Protein AF-A0A8S8Z692-F1 (afdb_monomer_lite)

Sequence (110 aa):
MDEQRRIRALMEKDPVRFFERENIGLWDDARRALWEFVNADVDGMVFVSNATQGINTVLRSLRLQPGDEIIVPDHSYQACWNAVDFVTEGRGEDGGGRGPLQGRGSAGGA

Foldseek 3Di:
DVVVVVLVVVCVVPVVCCVPPVVVVVVLVVLVVVCVVVVDDSVPDDDDPDPLRVLLVVLQVDDDDVPDDDDDDLPDDVSNVVSVCVSCVVVCPPDDDDDDPPRPPPPDDD

Radius of gyration: 20.39 Å; chains: 1; bounding box: 43×33×52 Å

Structure (mmCIF, N/CA/C/O backbone):
data_AF-A0A8S8Z692-F1
#
_entry.id   AF-A0A8S8Z692-F1
#
loop_
_atom_site.group_PDB
_atom_site.id
_atom_site.type_symbol
_atom_site.label_atom_id
_atom_site.label_alt_id
_atom_site.label_comp_id
_atom_site.label_asym_id
_atom_site.label_entity_id
_atom_site.label_seq_id
_atom_site.pdbx_PDB_ins_code
_atom_site.Cartn_x
_atom_site.Cartn_y
_atom_site.Cartn_z
_atom_site.occupancy
_atom_site.B_iso_or_equiv
_atom_site.auth_seq_id
_atom_site.auth_comp_id
_atom_site.auth_asym_id
_atom_site.auth_atom_id
_atom_site.pdbx_PDB_model_num
ATOM 1 N N . MET A 1 1 ? 17.960 -11.114 -3.790 1.00 75.31 1 MET A N 1
ATOM 2 C CA . MET A 1 1 ? 18.747 -9.857 -3.846 1.00 75.31 1 MET A CA 1
ATOM 3 C C . MET A 1 1 ? 19.169 -9.485 -5.264 1.00 75.31 1 MET A C 1
ATOM 5 O O . MET A 1 1 ? 19.213 -8.298 -5.563 1.00 75.31 1 MET A O 1
ATOM 9 N N . ASP A 1 2 ? 19.451 -10.447 -6.149 1.00 92.44 2 ASP A N 1
ATOM 10 C CA . ASP A 1 2 ? 19.874 -10.148 -7.530 1.00 92.44 2 ASP A CA 1
ATOM 11 C C . ASP A 1 2 ? 18.803 -9.437 -8.357 1.00 92.44 2 ASP A C 1
ATOM 13 O O . ASP A 1 2 ? 19.106 -8.450 -9.020 1.00 92.44 2 ASP A O 1
ATOM 17 N N . GLU A 1 3 ? 17.542 -9.847 -8.227 1.00 89.69 3 GLU A N 1
ATOM 18 C CA . GLU A 1 3 ? 16.443 -9.224 -8.970 1.00 89.69 3 GLU A CA 1
ATOM 19 C C . GLU A 1 3 ? 16.210 -7.758 -8.576 1.00 89.69 3 GLU A C 1
ATOM 21 O O . GLU A 1 3 ? 16.089 -6.882 -9.428 1.00 89.69 3 GLU A O 1
ATOM 26 N N . GLN A 1 4 ? 16.271 -7.450 -7.278 1.00 91.19 4 GLN A N 1
ATOM 27 C CA . GLN A 1 4 ? 16.194 -6.071 -6.791 1.00 91.19 4 GLN A CA 1
ATOM 28 C C . GLN A 1 4 ? 17.328 -5.203 -7.360 1.00 91.19 4 GLN A C 1
ATOM 30 O O . GLN A 1 4 ? 17.104 -4.049 -7.728 1.00 91.19 4 GLN A O 1
ATOM 35 N N . ARG A 1 5 ? 18.548 -5.754 -7.452 1.00 95.38 5 ARG A N 1
ATOM 36 C CA . ARG A 1 5 ? 19.695 -5.061 -8.058 1.00 95.38 5 ARG A CA 1
ATOM 37 C C . ARG A 1 5 ? 19.494 -4.840 -9.555 1.00 95.38 5 ARG A C 1
ATOM 39 O O . ARG A 1 5 ? 19.778 -3.747 -10.034 1.00 95.38 5 ARG A O 1
ATOM 46 N N . ARG A 1 6 ? 18.969 -5.836 -10.273 1.00 94.81 6 ARG A N 1
ATOM 47 C CA . ARG A 1 6 ? 18.652 -5.742 -11.704 1.00 94.81 6 ARG A CA 1
ATOM 48 C C . ARG A 1 6 ? 17.651 -4.621 -11.981 1.00 94.81 6 ARG A C 1
ATOM 50 O O . ARG A 1 6 ? 17.910 -3.778 -12.834 1.00 94.81 6 ARG A O 1
ATOM 57 N N . ILE A 1 7 ? 16.546 -4.583 -11.234 1.00 94.06 7 ILE A N 1
ATOM 58 C CA . ILE A 1 7 ? 15.508 -3.552 -11.376 1.00 94.06 7 ILE A CA 1
ATOM 59 C C . ILE A 1 7 ? 16.080 -2.166 -11.064 1.00 94.06 7 ILE A C 1
ATOM 61 O O . ILE A 1 7 ? 15.848 -1.222 -11.816 1.00 94.06 7 ILE A O 1
ATOM 65 N N . ARG A 1 8 ? 16.888 -2.043 -10.002 1.00 94.50 8 ARG A N 1
ATOM 66 C CA . ARG A 1 8 ? 17.549 -0.776 -9.670 1.00 94.50 8 ARG A CA 1
ATOM 67 C C . ARG A 1 8 ? 18.473 -0.300 -10.794 1.00 94.50 8 ARG A C 1
ATOM 69 O O . ARG A 1 8 ? 18.393 0.860 -11.171 1.00 94.50 8 ARG A O 1
ATOM 76 N N . ALA A 1 9 ? 19.283 -1.188 -11.366 1.00 95.62 9 ALA A N 1
ATOM 77 C CA . ALA A 1 9 ? 20.171 -0.842 -12.474 1.00 95.62 9 ALA A CA 1
ATOM 78 C C . ALA A 1 9 ? 19.402 -0.413 -13.739 1.00 95.62 9 ALA A C 1
ATOM 80 O O . ALA A 1 9 ? 19.853 0.480 -14.451 1.00 95.62 9 ALA A O 1
ATOM 81 N N . LEU A 1 10 ? 18.238 -1.015 -14.019 1.00 93.94 10 LEU A N 1
ATOM 82 C CA . LEU A 1 10 ? 17.361 -0.576 -15.114 1.00 93.94 10 LEU A CA 1
ATOM 83 C C . LEU A 1 10 ? 16.828 0.839 -14.878 1.00 93.94 10 LEU A C 1
ATOM 85 O O . LEU A 1 10 ? 16.923 1.681 -15.768 1.00 93.94 10 LEU A O 1
ATOM 89 N N . MET A 1 11 ? 16.334 1.106 -13.667 1.00 96.12 11 MET A N 1
ATOM 90 C CA . MET A 1 11 ? 15.852 2.429 -13.273 1.00 96.12 11 MET A CA 1
ATOM 91 C C . MET A 1 11 ? 16.962 3.485 -13.334 1.00 96.12 11 MET A C 1
ATOM 93 O O . MET A 1 11 ? 16.730 4.581 -13.827 1.00 96.12 11 MET A O 1
ATOM 97 N N . GLU A 1 12 ? 18.171 3.168 -12.866 1.00 96.56 12 GLU A N 1
ATOM 98 C CA . GLU A 1 12 ? 19.322 4.083 -12.895 1.00 96.56 12 GLU A CA 1
ATOM 99 C C . GLU A 1 12 ? 19.837 4.345 -14.319 1.00 96.56 12 GLU A C 1
ATOM 101 O O . GLU A 1 12 ? 20.362 5.423 -14.593 1.00 96.56 12 GLU A O 1
ATOM 106 N N . LYS A 1 13 ? 19.677 3.383 -15.238 1.00 97.00 13 LYS A N 1
ATOM 107 C CA . LYS A 1 13 ? 20.135 3.493 -16.629 1.00 97.00 13 LYS A CA 1
ATOM 108 C C . LYS A 1 13 ? 19.298 4.470 -17.457 1.00 97.00 13 LYS A C 1
ATOM 110 O O . LYS A 1 13 ? 19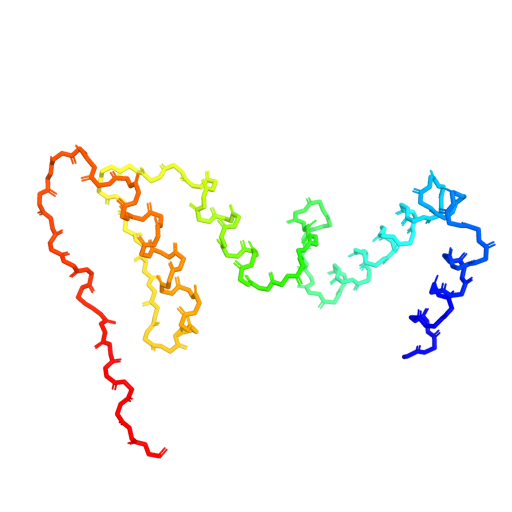.862 5.201 -18.266 1.00 97.00 13 LYS A O 1
ATOM 115 N N . ASP A 1 14 ? 17.976 4.439 -17.303 1.00 95.25 14 ASP A N 1
ATOM 116 C CA . ASP A 1 14 ? 17.047 5.335 -18.005 1.00 95.25 14 ASP A CA 1
ATOM 117 C C . ASP A 1 14 ? 15.760 5.520 -17.175 1.00 95.25 14 ASP A C 1
ATOM 119 O O . ASP A 1 14 ? 14.781 4.787 -17.364 1.00 95.25 14 ASP A O 1
ATOM 123 N N . PRO A 1 15 ? 15.747 6.482 -16.232 1.00 94.94 15 PRO A N 1
ATOM 124 C CA . PRO A 1 15 ? 14.627 6.669 -15.313 1.00 94.94 15 PRO A CA 1
ATOM 125 C C . PRO A 1 15 ? 13.310 6.996 -16.019 1.00 94.94 15 PRO A C 1
ATOM 127 O O . PRO A 1 15 ? 12.259 6.506 -15.610 1.00 94.94 15 PRO A O 1
ATOM 130 N N . VAL A 1 16 ? 13.352 7.809 -17.083 1.00 96.31 16 VAL A N 1
ATOM 131 C CA . VAL A 1 16 ? 12.144 8.242 -17.804 1.00 96.31 16 VAL A CA 1
ATOM 132 C C . VAL A 1 16 ? 11.482 7.035 -18.447 1.00 96.31 16 VAL A C 1
ATOM 134 O O . VAL A 1 16 ? 10.315 6.747 -18.184 1.00 96.31 16 VAL A O 1
ATOM 137 N N . ARG A 1 17 ? 12.249 6.260 -19.219 1.00 94.19 17 ARG A N 1
ATOM 138 C CA . ARG A 1 17 ? 11.738 5.039 -19.838 1.00 94.19 17 ARG A CA 1
ATOM 139 C C . ARG A 1 17 ? 11.266 4.026 -18.796 1.00 94.19 17 ARG A C 1
ATOM 141 O O . ARG A 1 17 ? 10.233 3.386 -19.005 1.00 94.19 17 ARG A O 1
ATOM 148 N N . PHE A 1 18 ? 11.997 3.881 -17.691 1.00 95.75 18 PHE A N 1
ATOM 149 C CA . PHE A 1 18 ? 11.628 2.962 -16.622 1.00 95.75 18 PHE A CA 1
ATOM 150 C C . PHE A 1 18 ? 10.247 3.298 -16.055 1.00 95.75 18 PHE A C 1
ATOM 152 O O . PHE A 1 18 ? 9.363 2.443 -16.075 1.00 95.75 18 PHE A O 1
ATOM 159 N N . PHE A 1 19 ? 10.028 4.538 -15.609 1.00 94.19 19 PHE A N 1
ATOM 160 C CA . PHE A 1 19 ? 8.758 4.932 -14.997 1.00 94.19 19 PHE A CA 1
ATOM 161 C C . PHE A 1 19 ? 7.598 5.005 -15.996 1.00 94.19 19 PHE A C 1
ATOM 163 O O . PHE A 1 19 ? 6.477 4.663 -15.622 1.00 94.19 19 PHE A O 1
ATOM 170 N N . GLU A 1 20 ? 7.845 5.391 -17.250 1.00 94.50 20 GLU A N 1
ATOM 171 C CA . GLU A 1 20 ? 6.783 5.519 -18.257 1.00 94.50 20 GLU A CA 1
ATOM 172 C C . GLU A 1 20 ? 6.376 4.195 -18.912 1.00 94.50 20 GLU A C 1
ATOM 174 O O . GLU A 1 20 ? 5.246 4.077 -19.384 1.00 94.50 20 GLU A O 1
ATOM 179 N N . ARG A 1 21 ? 7.281 3.209 -19.006 1.00 92.50 21 ARG A N 1
ATOM 180 C CA . ARG A 1 21 ? 7.053 2.018 -19.848 1.00 92.50 21 ARG A CA 1
ATOM 181 C C . ARG A 1 21 ? 7.306 0.687 -19.159 1.00 92.50 21 ARG A C 1
ATOM 183 O O . ARG A 1 21 ? 6.557 -0.255 -19.392 1.00 92.50 21 ARG A O 1
ATOM 190 N N . GLU A 1 22 ? 8.364 0.576 -18.361 1.00 92.69 22 GLU A N 1
ATOM 191 C CA . GLU A 1 22 ? 8.817 -0.727 -17.845 1.00 92.69 22 GLU A CA 1
ATOM 192 C C . GLU A 1 22 ? 8.224 -1.048 -16.473 1.00 92.69 22 GLU A C 1
ATOM 194 O O . GLU A 1 22 ? 7.869 -2.192 -16.192 1.00 92.69 22 GLU A O 1
ATOM 199 N N . ASN A 1 23 ? 8.067 -0.024 -15.637 1.00 92.25 23 ASN A N 1
ATOM 200 C CA . ASN A 1 23 ? 7.628 -0.140 -14.256 1.00 92.25 23 ASN A CA 1
ATOM 201 C C . ASN A 1 23 ? 6.269 -0.845 -14.133 1.00 92.25 23 ASN A C 1
ATOM 203 O O . ASN A 1 23 ? 6.132 -1.734 -13.303 1.00 92.25 23 ASN A O 1
ATOM 207 N N . ILE A 1 24 ? 5.286 -0.508 -14.976 1.00 92.06 24 ILE A N 1
ATOM 208 C CA . ILE A 1 24 ? 3.928 -1.083 -14.901 1.00 92.06 24 ILE A CA 1
ATOM 209 C C . ILE A 1 24 ? 3.956 -2.610 -15.070 1.00 92.06 24 ILE A C 1
ATOM 211 O O . ILE A 1 24 ? 3.369 -3.322 -14.261 1.00 92.06 24 ILE A O 1
ATOM 215 N N . GLY A 1 25 ? 4.691 -3.120 -16.064 1.00 93.31 25 GLY A N 1
ATOM 216 C CA . GLY A 1 25 ? 4.813 -4.565 -16.276 1.00 93.31 25 GLY A CA 1
ATOM 217 C C . GLY A 1 25 ? 5.496 -5.269 -15.101 1.00 93.31 25 GLY A C 1
ATOM 218 O O . GLY A 1 25 ? 5.001 -6.281 -14.614 1.00 93.31 25 GLY A O 1
ATOM 219 N N . LEU A 1 26 ? 6.583 -4.682 -14.585 1.00 92.75 26 LEU A N 1
ATOM 220 C CA . LEU A 1 26 ? 7.294 -5.210 -13.415 1.00 92.75 26 LEU A CA 1
ATOM 221 C C . LEU A 1 26 ? 6.417 -5.214 -12.152 1.00 92.75 26 LEU A C 1
ATOM 223 O O . LEU A 1 26 ? 6.496 -6.146 -11.351 1.00 92.75 26 LEU A O 1
ATOM 227 N N . TRP A 1 27 ? 5.572 -4.194 -11.975 1.00 91.19 27 TRP A N 1
ATOM 228 C CA . TRP A 1 27 ? 4.589 -4.143 -10.893 1.00 91.19 27 TRP A CA 1
ATOM 229 C C . TRP A 1 27 ? 3.571 -5.272 -11.002 1.00 91.19 27 TRP A C 1
ATOM 231 O O . TRP A 1 27 ? 3.319 -5.950 -10.007 1.00 91.19 27 TRP A O 1
ATOM 241 N N . ASP A 1 28 ? 2.998 -5.492 -12.182 1.00 90.19 28 ASP A N 1
ATOM 242 C CA . ASP A 1 28 ? 1.987 -6.532 -12.378 1.00 90.19 28 ASP A CA 1
ATOM 243 C C . ASP A 1 28 ? 2.559 -7.939 -12.180 1.00 90.19 28 ASP A C 1
ATOM 245 O O . ASP A 1 28 ? 1.906 -8.794 -11.580 1.00 90.19 28 ASP A O 1
ATOM 249 N N . ASP A 1 29 ? 3.796 -8.177 -12.615 1.00 91.31 29 ASP A N 1
ATOM 250 C CA . ASP A 1 29 ? 4.482 -9.450 -12.382 1.00 91.31 29 ASP A CA 1
ATOM 251 C C . ASP A 1 29 ? 4.721 -9.693 -10.886 1.00 91.31 29 ASP A C 1
ATOM 253 O O . ASP A 1 29 ? 4.479 -10.793 -10.383 1.00 91.31 29 ASP A O 1
ATOM 257 N N . ALA A 1 30 ? 5.100 -8.651 -10.139 1.00 90.81 30 ALA A N 1
ATOM 258 C CA . ALA A 1 30 ? 5.222 -8.733 -8.687 1.00 90.81 30 ALA A CA 1
ATOM 259 C C . ALA A 1 30 ? 3.866 -8.990 -7.998 1.00 90.81 30 ALA A C 1
ATOM 261 O O . ALA A 1 30 ? 3.802 -9.784 -7.057 1.00 90.81 30 ALA A O 1
ATOM 262 N N . ARG A 1 31 ? 2.774 -8.363 -8.470 1.00 89.69 31 ARG A N 1
ATOM 263 C CA . ARG A 1 31 ? 1.410 -8.619 -7.961 1.00 89.69 31 ARG A CA 1
ATOM 264 C C . ARG A 1 31 ? 1.001 -10.071 -8.175 1.00 89.69 31 ARG A C 1
ATOM 266 O O . ARG A 1 31 ? 0.495 -10.690 -7.242 1.00 89.69 31 ARG A O 1
ATOM 273 N N . ARG A 1 32 ? 1.237 -10.616 -9.373 1.00 88.88 32 ARG A N 1
ATOM 274 C CA . ARG A 1 32 ? 0.917 -12.012 -9.715 1.00 88.88 32 ARG A CA 1
ATOM 275 C C . ARG A 1 32 ? 1.678 -13.004 -8.841 1.00 88.88 32 ARG A C 1
ATOM 277 O O . ARG A 1 32 ? 1.060 -13.897 -8.273 1.00 88.88 32 ARG A O 1
ATOM 284 N N . ALA A 1 33 ? 2.982 -12.801 -8.657 1.00 90.25 33 ALA A N 1
ATOM 285 C CA . ALA A 1 33 ? 3.791 -13.673 -7.808 1.00 90.25 33 ALA A CA 1
ATOM 286 C C . ALA A 1 33 ? 3.306 -13.687 -6.346 1.00 90.25 33 ALA A C 1
ATOM 288 O O . ALA A 1 33 ? 3.264 -14.737 -5.708 1.00 90.25 33 ALA A O 1
ATOM 289 N N . LEU A 1 34 ? 2.910 -12.527 -5.807 1.00 89.12 34 LEU A N 1
ATOM 290 C CA . LEU A 1 34 ? 2.341 -12.460 -4.459 1.00 89.12 34 LEU A CA 1
ATOM 291 C C . LEU A 1 34 ? 0.963 -13.104 -4.381 1.00 89.12 34 LEU A C 1
ATOM 293 O O . LEU A 1 34 ? 0.691 -13.796 -3.408 1.00 89.12 34 LEU A O 1
ATOM 297 N N . TRP A 1 35 ? 0.117 -12.898 -5.389 1.00 87.81 35 TRP A N 1
ATOM 298 C CA . TRP A 1 35 ? -1.216 -13.492 -5.463 1.00 87.81 35 TRP A CA 1
ATOM 299 C C . TRP A 1 35 ? -1.163 -15.018 -5.380 1.00 87.81 35 TRP A C 1
ATOM 301 O O . TRP A 1 35 ? -1.865 -15.593 -4.550 1.00 87.81 35 TRP A O 1
ATOM 311 N N . GLU A 1 36 ? -0.285 -15.654 -6.162 1.00 87.50 36 GLU A N 1
ATOM 312 C CA . GLU A 1 36 ? -0.069 -17.107 -6.107 1.00 87.50 36 GLU A CA 1
ATOM 313 C C . GLU A 1 36 ? 0.393 -17.554 -4.717 1.00 87.50 36 GLU A C 1
ATOM 315 O O . GLU A 1 36 ? -0.036 -18.590 -4.215 1.00 87.50 36 GLU A O 1
ATOM 320 N N . PHE A 1 37 ? 1.247 -16.755 -4.073 1.00 90.56 37 PHE A N 1
ATOM 321 C CA . PHE A 1 37 ? 1.789 -17.075 -2.758 1.00 90.56 37 PHE A CA 1
ATOM 322 C C . PHE A 1 37 ? 0.747 -16.979 -1.633 1.00 90.56 37 PHE A C 1
ATOM 324 O O . PHE A 1 37 ? 0.707 -17.851 -0.766 1.00 90.56 37 PHE A O 1
ATOM 331 N N . VAL A 1 38 ? -0.085 -15.932 -1.621 1.00 89.06 38 VAL A N 1
ATOM 332 C CA . VAL A 1 38 ? -1.080 -15.704 -0.554 1.00 89.06 38 VAL A CA 1
ATOM 333 C C . VAL A 1 38 ? -2.467 -16.269 -0.872 1.00 89.06 38 VAL A C 1
ATOM 335 O O . VAL A 1 38 ? -3.339 -16.233 -0.007 1.00 89.06 38 VAL A O 1
ATOM 338 N N . ASN A 1 39 ? -2.676 -16.779 -2.091 1.00 88.25 39 ASN A N 1
ATOM 339 C CA . ASN A 1 39 ? -3.958 -17.280 -2.595 1.00 88.25 39 ASN A CA 1
ATOM 340 C C . ASN A 1 39 ? -5.109 -16.261 -2.422 1.00 88.25 39 ASN A C 1
ATOM 342 O O . ASN A 1 39 ? -6.164 -16.578 -1.872 1.00 88.25 39 ASN A O 1
ATOM 346 N N . ALA A 1 40 ? -4.873 -15.013 -2.840 1.00 84.06 40 ALA A N 1
ATOM 347 C CA . ALA A 1 40 ? -5.845 -13.913 -2.746 1.00 84.06 40 ALA A CA 1
ATOM 348 C C . ALA A 1 40 ? -6.620 -13.718 -4.063 1.00 84.06 40 ALA A C 1
ATOM 350 O O . ALA A 1 40 ? -6.681 -14.621 -4.882 1.00 84.06 40 ALA A O 1
ATOM 351 N N . ASP A 1 41 ? -7.227 -12.553 -4.282 1.00 83.56 41 ASP A N 1
ATOM 352 C CA . ASP A 1 41 ? -7.708 -12.099 -5.593 1.00 83.56 41 ASP A CA 1
ATOM 353 C C . ASP A 1 41 ? -6.693 -11.095 -6.163 1.00 83.56 41 ASP A C 1
ATOM 355 O O . ASP A 1 41 ? -6.215 -10.217 -5.439 1.00 83.56 41 ASP A O 1
ATOM 359 N N . VAL A 1 42 ? -6.333 -11.227 -7.441 1.00 76.81 42 VAL A N 1
ATOM 360 C CA . VAL A 1 42 ? -5.331 -10.368 -8.089 1.00 76.81 42 VAL A CA 1
ATOM 361 C C . VAL A 1 42 ? -5.808 -8.915 -8.178 1.00 76.81 42 VAL A C 1
ATOM 363 O O . VAL A 1 42 ? -4.997 -7.993 -8.030 1.00 76.81 42 VAL A O 1
ATOM 366 N N . ASP A 1 43 ? -7.118 -8.707 -8.329 1.00 83.00 43 ASP A N 1
ATOM 367 C CA . ASP A 1 43 ? -7.736 -7.382 -8.419 1.00 83.00 43 ASP A CA 1
ATOM 368 C C . ASP A 1 43 ? -8.002 -6.763 -7.036 1.00 83.00 43 ASP A C 1
ATOM 370 O O . ASP A 1 43 ? -8.108 -5.543 -6.907 1.00 83.00 43 ASP A O 1
ATOM 374 N N . GLY A 1 44 ? -8.028 -7.585 -5.983 1.00 82.62 44 GLY A N 1
ATOM 375 C CA . GLY A 1 44 ? -8.278 -7.168 -4.600 1.00 82.62 44 GLY A CA 1
ATOM 376 C C . GLY A 1 44 ? -7.041 -6.710 -3.818 1.00 82.62 44 GLY A C 1
ATOM 377 O O . GLY A 1 44 ? -7.161 -6.360 -2.643 1.00 82.62 44 GLY A O 1
ATOM 378 N N . MET A 1 45 ? -5.851 -6.720 -4.425 1.00 81.88 45 MET A N 1
ATOM 379 C CA . MET A 1 45 ? -4.595 -6.391 -3.746 1.00 81.88 45 MET A CA 1
ATOM 380 C C . MET A 1 45 ? -3.958 -5.102 -4.250 1.00 81.88 45 MET A C 1
ATOM 382 O O . MET A 1 45 ? -3.883 -4.831 -5.448 1.00 81.88 45 MET A O 1
ATOM 386 N N . VAL A 1 46 ? -3.403 -4.347 -3.305 1.00 87.12 46 VAL A N 1
ATOM 387 C CA . VAL A 1 46 ? -2.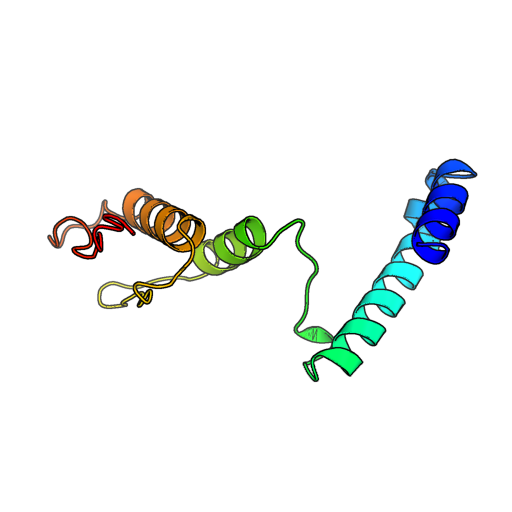650 -3.123 -3.569 1.00 87.12 46 VAL A CA 1
ATOM 388 C C . VAL A 1 46 ? -1.358 -3.120 -2.769 1.00 87.12 46 VAL A C 1
ATOM 390 O O . VAL A 1 46 ? -1.294 -3.631 -1.650 1.00 87.12 46 VAL A O 1
ATOM 393 N N . PHE A 1 47 ? -0.325 -2.510 -3.334 1.00 89.00 47 PHE A N 1
ATOM 394 C CA . PHE A 1 47 ? 0.919 -2.293 -2.618 1.00 89.00 47 PHE A CA 1
ATOM 395 C C . PHE A 1 47 ? 0.862 -1.011 -1.799 1.00 89.00 47 PHE A C 1
ATOM 397 O O . PHE A 1 47 ? 0.437 0.040 -2.274 1.00 89.00 47 PHE A O 1
ATOM 404 N N . VAL A 1 48 ? 1.342 -1.108 -0.564 1.00 90.12 48 VAL A N 1
ATOM 405 C CA . VAL A 1 48 ? 1.515 0.017 0.355 1.00 90.12 48 VAL A CA 1
ATOM 406 C C . VAL A 1 48 ? 2.957 0.055 0.833 1.00 90.12 48 VAL A C 1
ATOM 408 O O . VAL A 1 48 ? 3.649 -0.962 0.868 1.00 90.12 48 VAL A O 1
ATOM 411 N N . SER A 1 49 ? 3.425 1.236 1.214 1.00 88.50 49 SER A N 1
ATOM 412 C CA . SER A 1 49 ? 4.808 1.459 1.629 1.00 88.50 49 SER A CA 1
ATOM 413 C C . SER A 1 49 ? 5.163 0.765 2.947 1.00 88.50 49 SER A C 1
ATOM 415 O O . SER A 1 49 ? 6.340 0.535 3.208 1.00 88.50 49 SER A O 1
ATOM 417 N N . ASN A 1 50 ? 4.175 0.464 3.797 1.00 87.12 50 ASN A N 1
ATOM 418 C CA . ASN A 1 50 ? 4.326 -0.320 5.025 1.00 87.12 50 ASN A CA 1
ATOM 419 C C . ASN A 1 50 ? 2.955 -0.706 5.618 1.00 87.12 50 ASN A C 1
ATOM 421 O O . ASN A 1 50 ? 1.916 -0.175 5.220 1.00 87.12 50 ASN A O 1
ATOM 425 N N . ALA A 1 51 ? 2.968 -1.601 6.613 1.00 83.94 51 ALA A N 1
ATOM 426 C CA . ALA A 1 51 ? 1.766 -2.063 7.311 1.00 83.94 51 ALA A CA 1
ATOM 427 C C . ALA A 1 51 ? 0.971 -0.917 7.966 1.00 83.94 51 ALA A C 1
ATOM 429 O O . ALA A 1 51 ? -0.253 -0.878 7.860 1.00 83.94 51 ALA A O 1
ATOM 430 N N . THR A 1 52 ? 1.653 0.057 8.578 1.00 85.69 52 THR A N 1
ATOM 431 C CA . THR A 1 52 ? 1.012 1.219 9.215 1.00 85.69 52 THR A CA 1
ATOM 432 C C . THR A 1 52 ? 0.227 2.061 8.211 1.00 85.69 52 THR A C 1
ATOM 434 O O . THR A 1 52 ? -0.885 2.496 8.515 1.00 85.69 52 THR A O 1
ATOM 437 N N . GLN A 1 53 ? 0.773 2.273 7.009 1.00 87.19 53 GLN A N 1
ATOM 438 C CA . GLN A 1 53 ? 0.073 2.956 5.925 1.00 87.19 53 GLN A CA 1
ATOM 439 C C . GLN A 1 53 ? -1.141 2.146 5.469 1.00 87.19 53 GLN A C 1
ATOM 441 O O . GLN A 1 53 ? -2.211 2.723 5.318 1.00 87.19 53 GLN A O 1
ATOM 446 N N . GLY A 1 54 ? -1.008 0.824 5.317 1.00 87.31 54 GLY A N 1
ATOM 447 C CA . GLY A 1 54 ? -2.130 -0.050 4.961 1.00 87.31 54 GLY A CA 1
ATOM 448 C C . GLY A 1 54 ? -3.302 0.065 5.939 1.00 87.31 54 GLY A C 1
ATOM 449 O O . GLY A 1 54 ? -4.425 0.341 5.521 1.00 87.31 54 GLY A O 1
ATOM 450 N N . ILE A 1 55 ? -3.030 -0.050 7.243 1.00 87.50 55 ILE A N 1
ATOM 451 C CA . ILE A 1 55 ? -4.050 0.074 8.297 1.00 87.50 55 ILE A CA 1
ATOM 452 C C . ILE A 1 55 ? -4.712 1.456 8.258 1.00 87.50 55 ILE A C 1
ATOM 454 O O . ILE A 1 55 ? -5.938 1.556 8.271 1.00 87.50 55 ILE A O 1
ATOM 458 N N . ASN A 1 56 ? -3.919 2.528 8.161 1.00 86.69 56 ASN A N 1
ATOM 459 C CA . ASN A 1 56 ? -4.451 3.890 8.090 1.00 86.69 56 ASN A CA 1
ATOM 460 C C . ASN A 1 56 ? -5.343 4.105 6.863 1.00 86.69 56 ASN A C 1
ATOM 462 O O . ASN A 1 56 ? -6.386 4.745 6.981 1.00 86.69 56 ASN A O 1
ATOM 466 N N . THR A 1 57 ? -4.951 3.583 5.700 1.00 89.12 57 THR A N 1
ATOM 467 C CA . THR A 1 57 ? -5.741 3.693 4.468 1.00 89.12 57 THR A CA 1
ATOM 468 C C . THR A 1 57 ? -7.106 3.030 4.627 1.00 89.12 57 THR A C 1
ATOM 470 O O . THR A 1 57 ? -8.116 3.640 4.278 1.00 89.12 57 THR A O 1
ATOM 473 N N . VAL A 1 58 ? -7.154 1.821 5.197 1.00 88.19 58 VAL A N 1
ATOM 474 C CA . VAL A 1 58 ? -8.415 1.102 5.433 1.00 88.19 58 VAL A CA 1
ATOM 475 C C . VAL A 1 58 ? -9.276 1.830 6.463 1.00 88.19 58 VAL A C 1
ATOM 477 O O . VAL A 1 58 ? -10.425 2.150 6.184 1.00 88.19 58 VAL A O 1
ATOM 480 N N . LEU A 1 59 ? -8.737 2.172 7.636 1.00 86.69 59 LEU A N 1
ATOM 481 C CA . LEU A 1 59 ? -9.537 2.811 8.688 1.00 86.69 59 LEU A CA 1
ATOM 482 C C . LEU A 1 59 ? -10.097 4.175 8.260 1.00 86.69 59 LEU A C 1
ATOM 484 O O . LEU A 1 59 ? -11.215 4.530 8.627 1.00 86.69 59 LEU A O 1
ATOM 488 N N . ARG A 1 60 ? -9.355 4.935 7.445 1.00 85.12 60 ARG A N 1
ATOM 489 C CA . ARG A 1 60 ? -9.823 6.226 6.919 1.00 85.12 60 ARG A CA 1
ATOM 490 C C . ARG A 1 60 ? -10.875 6.086 5.823 1.00 85.12 60 ARG A C 1
ATOM 492 O O . ARG A 1 60 ? -11.674 7.008 5.668 1.00 85.12 60 ARG A O 1
ATOM 499 N N . SER A 1 61 ? -10.889 4.982 5.073 1.00 87.56 61 SER A N 1
ATOM 500 C CA . SER A 1 61 ? -11.889 4.751 4.023 1.00 87.56 61 SER A CA 1
ATOM 501 C C . SER A 1 61 ? -13.232 4.264 4.578 1.00 87.56 61 SER A C 1
ATOM 503 O O . SER A 1 61 ? -14.268 4.469 3.942 1.00 87.56 61 SER A O 1
ATOM 505 N N . LEU A 1 62 ? -13.241 3.684 5.783 1.00 87.06 62 LEU A N 1
ATOM 506 C CA . LEU A 1 62 ? -14.458 3.226 6.448 1.00 87.06 62 LEU A CA 1
ATOM 507 C C . LEU A 1 62 ? -15.347 4.396 6.908 1.00 87.06 62 LEU A C 1
ATOM 509 O O . LEU A 1 62 ? -14.915 5.367 7.543 1.00 87.06 62 LEU A O 1
ATOM 513 N N . ARG A 1 63 ? -16.647 4.280 6.623 1.00 83.25 63 ARG A N 1
ATOM 514 C CA . ARG A 1 63 ? -17.694 5.212 7.069 1.00 83.25 63 ARG A CA 1
ATOM 515 C C . ARG A 1 63 ? -18.416 4.669 8.300 1.00 83.25 63 ARG A C 1
ATOM 517 O O . ARG A 1 63 ? -19.583 4.308 8.211 1.00 83.25 63 ARG A O 1
ATOM 524 N N . LEU A 1 64 ? -17.709 4.633 9.426 1.00 81.06 64 LEU A N 1
ATOM 525 C CA . LEU A 1 64 ? -18.271 4.245 10.723 1.00 81.06 64 LEU A CA 1
ATOM 526 C C . LEU A 1 64 ? -19.481 5.120 11.068 1.00 81.06 64 LEU A C 1
ATOM 528 O O . LEU A 1 64 ? -19.394 6.348 10.974 1.00 81.06 64 LEU A O 1
ATOM 532 N N . GLN A 1 65 ? -20.588 4.482 11.423 1.00 83.69 65 GLN A N 1
ATOM 533 C CA . GLN A 1 65 ? -21.821 5.106 11.884 1.00 83.69 65 GLN A CA 1
ATOM 534 C C . GLN A 1 65 ? -21.929 5.027 13.412 1.00 83.69 65 GLN A C 1
ATOM 536 O O . GLN A 1 65 ? -21.255 4.209 14.045 1.00 83.69 65 GLN A O 1
ATOM 541 N N . PRO A 1 66 ? -22.789 5.851 14.037 1.00 80.25 66 PRO A N 1
ATOM 542 C CA . PRO A 1 66 ? -23.100 5.698 15.451 1.00 80.25 66 PRO A CA 1
ATOM 543 C C . PRO A 1 66 ? -23.579 4.272 15.756 1.00 80.25 66 PRO A C 1
ATOM 545 O O . PRO A 1 66 ? -24.553 3.801 15.171 1.00 80.25 66 PRO A O 1
ATOM 548 N N . GLY A 1 67 ? -22.895 3.600 16.683 1.00 81.31 67 GLY A N 1
ATOM 549 C CA . GLY A 1 67 ? -23.166 2.207 17.051 1.00 81.31 67 GLY A CA 1
ATOM 550 C C . GLY A 1 67 ? -22.213 1.178 16.434 1.00 81.31 67 GLY A C 1
ATOM 551 O O . GLY A 1 67 ? -22.227 0.036 16.886 1.00 81.31 67 GLY A O 1
ATOM 552 N N . ASP A 1 68 ? -21.364 1.566 15.479 1.00 83.00 68 ASP A N 1
ATOM 553 C CA . ASP A 1 68 ? -20.304 0.694 14.967 1.00 83.00 68 ASP A CA 1
ATOM 554 C C . ASP A 1 68 ? -19.144 0.592 15.969 1.00 83.00 68 ASP A C 1
ATOM 556 O O . ASP A 1 68 ? -18.745 1.578 16.594 1.00 83.00 68 ASP A O 1
ATOM 560 N N . GLU A 1 69 ? -18.565 -0.603 16.091 1.00 84.81 69 GLU A N 1
ATOM 561 C CA . GLU A 1 69 ? -17.471 -0.889 17.021 1.00 84.81 69 GLU A CA 1
ATOM 562 C C . GLU A 1 69 ? -16.242 -1.424 16.275 1.00 84.81 69 GLU A C 1
ATOM 564 O O . GLU A 1 69 ? -16.345 -2.270 15.384 1.00 84.81 69 GLU A O 1
ATOM 569 N N . ILE A 1 70 ? -15.056 -0.939 16.656 1.00 84.69 70 ILE A N 1
ATOM 570 C CA . ILE A 1 70 ? -13.772 -1.474 16.191 1.00 84.69 70 ILE A CA 1
ATOM 571 C C . ILE A 1 70 ? -13.202 -2.350 17.302 1.00 84.69 70 ILE A C 1
ATOM 573 O O . ILE A 1 70 ? -12.942 -1.871 18.403 1.00 84.69 70 ILE A O 1
ATOM 577 N N . ILE A 1 71 ? -12.965 -3.625 16.997 1.00 86.25 71 ILE A N 1
ATOM 578 C CA . ILE A 1 71 ? -12.402 -4.589 17.944 1.00 86.25 71 ILE A CA 1
ATOM 579 C C . ILE A 1 71 ? -10.920 -4.786 17.622 1.00 86.25 71 ILE A C 1
ATOM 581 O O . ILE A 1 71 ? -10.571 -5.239 16.532 1.00 86.25 71 ILE A O 1
ATOM 585 N N . VAL A 1 72 ? -10.050 -4.466 18.580 1.00 83.38 72 VAL A N 1
ATOM 586 C CA . VAL A 1 72 ? -8.597 -4.650 18.473 1.00 83.38 72 VAL A CA 1
ATOM 587 C C . VAL A 1 72 ? -8.133 -5.589 19.593 1.00 83.38 72 VAL A C 1
ATOM 589 O O . VAL A 1 72 ? -8.310 -5.254 20.761 1.00 83.38 72 VAL A O 1
ATOM 592 N N . PRO A 1 73 ? -7.552 -6.762 19.278 1.00 83.00 73 PRO A N 1
ATOM 593 C CA . PRO A 1 73 ? -7.026 -7.6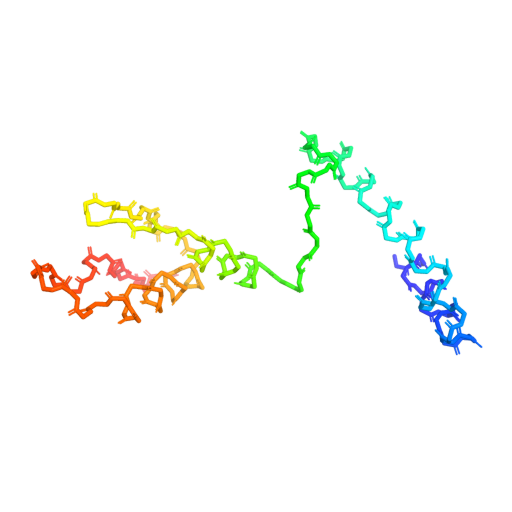74 20.295 1.00 83.00 73 PRO A CA 1
ATOM 594 C C . PRO A 1 73 ? -5.841 -7.095 21.083 1.00 83.00 73 PRO A C 1
ATOM 596 O O . PRO A 1 73 ? -5.025 -6.365 20.519 1.00 83.00 73 PRO A O 1
ATOM 599 N N . ASP A 1 74 ? -5.657 -7.525 22.335 1.00 79.81 74 ASP A N 1
ATOM 600 C CA . ASP A 1 74 ? -4.593 -7.031 23.236 1.00 79.81 74 ASP A CA 1
ATOM 601 C C . ASP A 1 74 ? -3.157 -7.341 22.775 1.00 79.81 74 ASP A C 1
ATOM 603 O O . ASP A 1 74 ? -2.206 -6.692 23.199 1.00 79.81 74 ASP A O 1
ATOM 607 N N . HIS A 1 75 ? -2.979 -8.319 21.886 1.00 82.75 75 HIS A N 1
ATOM 608 C CA . HIS A 1 75 ? -1.683 -8.665 21.288 1.00 82.75 75 HIS A CA 1
ATOM 609 C C . HIS A 1 75 ? -1.417 -7.921 19.968 1.00 82.75 75 HIS A C 1
ATOM 611 O O . HIS A 1 75 ? -0.469 -8.240 19.247 1.00 82.75 75 HIS A O 1
ATOM 617 N N . SER A 1 76 ? -2.265 -6.950 19.621 1.00 80.75 76 SER A N 1
ATOM 618 C CA . SER A 1 76 ? -2.094 -6.140 18.418 1.00 80.75 76 SER A CA 1
ATOM 619 C C . SER A 1 76 ? -0.919 -5.184 18.560 1.00 80.75 76 SER A C 1
ATOM 621 O O . SER A 1 76 ? -0.628 -4.654 19.630 1.00 80.75 76 SER A O 1
ATOM 623 N N . TYR A 1 77 ? -0.262 -4.914 17.437 1.00 80.06 77 TYR A N 1
ATOM 624 C CA . TYR A 1 77 ? 0.834 -3.959 17.398 1.00 80.06 77 TYR A CA 1
ATOM 625 C C . TYR A 1 77 ? 0.348 -2.544 17.751 1.00 80.06 77 TYR A C 1
ATOM 627 O O . TYR A 1 77 ? -0.731 -2.132 17.326 1.00 80.06 77 TYR A O 1
ATOM 635 N N . GLN A 1 78 ? 1.171 -1.760 18.456 1.00 78.19 78 GLN A N 1
ATOM 636 C CA . GLN A 1 78 ? 0.803 -0.410 18.919 1.00 78.19 78 GLN A CA 1
ATOM 637 C C . GLN A 1 78 ? 0.349 0.524 17.782 1.00 78.19 78 GLN A C 1
ATOM 639 O O . GLN A 1 78 ? -0.489 1.400 17.984 1.00 78.19 78 GLN A O 1
ATOM 644 N N . ALA A 1 79 ? 0.864 0.328 16.564 1.00 75.19 79 ALA A N 1
ATOM 645 C CA . ALA A 1 79 ? 0.445 1.103 15.396 1.00 75.19 79 ALA A CA 1
ATOM 646 C C . ALA A 1 79 ? -1.050 0.938 15.063 1.00 75.19 79 ALA A C 1
ATOM 648 O O . ALA A 1 79 ? -1.647 1.873 14.533 1.00 75.19 79 ALA A O 1
ATOM 649 N N . CYS A 1 80 ? -1.656 -0.211 15.385 1.00 76.31 80 CYS A N 1
ATOM 650 C CA . CYS A 1 80 ? -3.089 -0.441 15.210 1.00 76.31 80 CYS A CA 1
ATOM 651 C C . CYS A 1 80 ? -3.901 0.462 16.144 1.00 76.31 80 CYS A C 1
ATOM 653 O O . CYS A 1 80 ? -4.802 1.154 15.680 1.00 76.31 80 CYS A O 1
ATOM 655 N N . TRP A 1 81 ? -3.530 0.515 17.428 1.00 81.88 81 TRP A N 1
ATOM 656 C CA . TRP A 1 81 ? -4.171 1.382 18.422 1.00 81.88 81 TRP A CA 1
ATOM 657 C C . TRP A 1 81 ? -4.072 2.854 18.038 1.00 81.88 81 TRP A C 1
ATOM 659 O O . TRP A 1 81 ? -5.089 3.528 17.941 1.00 81.88 81 TRP A O 1
ATOM 669 N N . ASN A 1 82 ? -2.872 3.325 17.688 1.00 81.06 82 ASN A N 1
ATOM 670 C CA . ASN A 1 82 ? -2.673 4.720 17.290 1.00 81.06 82 ASN A CA 1
ATOM 671 C C . ASN A 1 82 ? -3.518 5.108 16.061 1.00 81.06 82 ASN A C 1
ATOM 673 O O . ASN A 1 82 ? -3.976 6.243 15.952 1.00 81.06 82 ASN A O 1
ATOM 677 N N . ALA A 1 83 ? -3.701 4.184 15.111 1.00 81.44 83 ALA A N 1
ATOM 678 C CA . ALA A 1 83 ? -4.516 4.434 13.926 1.00 81.44 83 ALA A CA 1
ATOM 679 C C . ALA A 1 83 ? -6.017 4.496 14.258 1.00 81.44 83 ALA A C 1
ATOM 681 O O . ALA A 1 83 ? -6.726 5.324 13.687 1.00 81.44 83 ALA A O 1
ATOM 682 N N . VAL A 1 84 ? -6.492 3.655 15.183 1.00 82.56 84 VAL A N 1
ATOM 683 C CA . VAL A 1 84 ? -7.879 3.677 15.673 1.00 82.56 84 VAL A CA 1
ATOM 684 C C . VAL A 1 84 ? -8.153 4.951 16.466 1.00 82.56 84 VAL A C 1
ATOM 686 O O . VAL A 1 84 ? -9.096 5.669 16.129 1.00 82.56 84 VAL A O 1
ATOM 689 N N . ASP A 1 85 ? -7.297 5.276 17.437 1.00 81.94 85 ASP A N 1
ATOM 690 C CA . ASP A 1 85 ? -7.408 6.491 18.249 1.00 81.94 85 ASP A CA 1
ATOM 691 C C . ASP A 1 85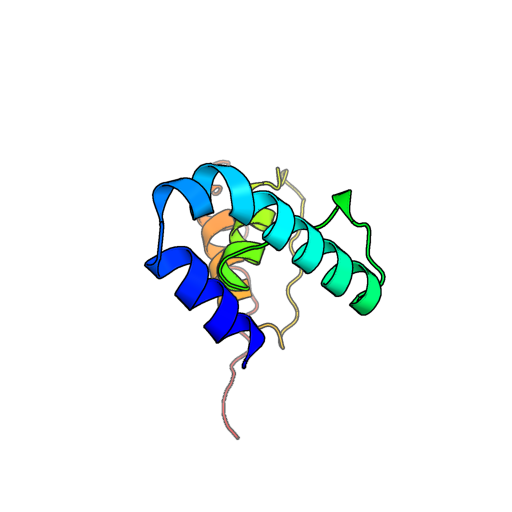 ? -7.519 7.718 17.336 1.00 81.94 85 ASP A C 1
ATOM 693 O O . ASP A 1 85 ? -8.515 8.433 17.386 1.00 81.94 85 ASP A O 1
ATOM 697 N N . PHE A 1 86 ? -6.603 7.871 16.373 1.00 79.75 86 PHE A N 1
ATOM 698 C CA . PHE A 1 86 ? -6.629 8.987 15.425 1.00 79.75 86 PHE A CA 1
ATOM 699 C C . PHE A 1 86 ? -7.956 9.103 14.647 1.00 79.75 86 PHE A C 1
ATOM 701 O O . PHE A 1 86 ? -8.471 10.203 14.435 1.00 79.75 86 PHE A O 1
ATOM 708 N N . VAL A 1 87 ? -8.506 7.983 14.161 1.00 76.56 87 VAL A N 1
ATOM 709 C CA . VAL A 1 87 ? -9.732 7.992 13.340 1.00 76.56 87 VAL A CA 1
ATOM 710 C C . VAL A 1 87 ? -10.981 8.253 14.185 1.00 76.56 87 VAL A C 1
ATOM 712 O O . VAL A 1 87 ? -11.946 8.819 13.670 1.00 76.56 87 VAL A O 1
ATOM 715 N N . THR A 1 88 ? -10.961 7.883 15.465 1.00 73.25 88 THR A N 1
ATOM 716 C CA . THR A 1 88 ? -12.068 8.133 16.401 1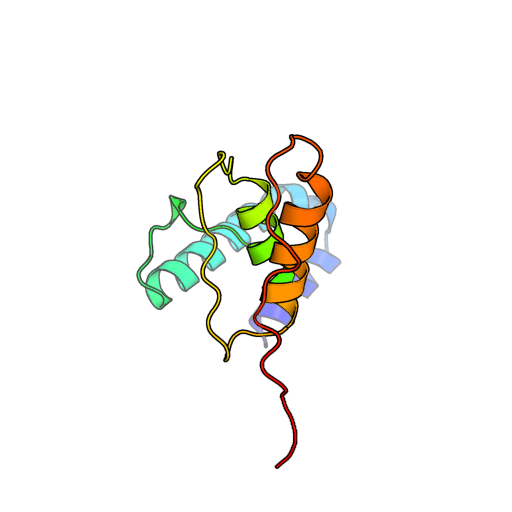.00 73.25 88 THR A CA 1
ATOM 717 C C . THR A 1 88 ? -12.017 9.536 17.014 1.00 73.25 88 THR A C 1
ATOM 719 O O . THR A 1 88 ? -13.050 10.198 17.080 1.00 73.25 88 THR A O 1
ATOM 722 N N . GLU A 1 89 ? -10.830 10.048 17.357 1.00 66.38 89 GLU A N 1
ATOM 723 C CA . GLU A 1 89 ? -10.624 11.402 17.895 1.00 66.38 89 GLU A CA 1
ATOM 724 C C . GLU A 1 89 ? -11.029 12.484 16.885 1.00 66.38 89 GLU A C 1
ATOM 726 O O . GLU A 1 89 ? -11.698 13.450 17.242 1.00 66.38 89 GLU A O 1
ATOM 731 N N . GLY A 1 90 ? -10.707 12.299 15.599 1.00 55.41 90 GLY A N 1
ATOM 732 C CA . GLY A 1 90 ? -11.094 13.232 14.534 1.00 55.41 90 GLY A CA 1
ATOM 733 C C . GLY A 1 90 ? -12.578 13.198 14.137 1.00 55.41 90 GLY A C 1
ATOM 734 O O . GLY A 1 90 ? -12.985 13.986 13.287 1.00 55.41 90 GLY A O 1
ATOM 735 N N . ARG A 1 91 ? -13.382 12.280 14.697 1.00 53.22 91 ARG A N 1
ATOM 736 C CA . ARG A 1 91 ? -14.822 12.116 14.402 1.00 53.22 91 ARG A CA 1
ATOM 737 C C . ARG A 1 91 ? -15.729 12.376 15.614 1.00 53.22 91 ARG A C 1
ATOM 739 O O . ARG A 1 91 ? -16.943 12.254 15.494 1.00 53.22 91 ARG A O 1
ATOM 746 N N . GLY A 1 92 ? -15.159 12.738 16.763 1.00 43.72 92 GLY A N 1
ATOM 747 C CA . GLY A 1 92 ? -15.852 12.829 18.052 1.00 43.72 92 GLY A CA 1
ATOM 748 C C . GLY A 1 92 ? -16.704 14.080 18.311 1.00 43.72 92 GLY A C 1
ATOM 749 O O . GLY A 1 92 ? -16.988 14.347 19.476 1.00 43.72 92 GLY A O 1
ATOM 750 N N . GLU A 1 93 ? -17.110 14.853 17.296 1.00 38.78 93 GLU A N 1
ATOM 751 C CA . GLU A 1 93 ? -17.918 16.073 17.514 1.00 38.78 93 GLU A CA 1
ATOM 752 C C . GLU A 1 93 ? -19.445 15.886 17.437 1.00 38.78 93 GLU A C 1
ATOM 754 O O . GLU A 1 93 ? -20.164 16.830 17.751 1.00 38.78 93 GLU A O 1
ATOM 759 N N . ASP A 1 94 ? -19.971 14.687 17.157 1.00 37.59 94 ASP A N 1
ATOM 760 C CA . ASP A 1 94 ? -21.419 14.441 17.262 1.00 37.59 94 ASP A CA 1
ATOM 761 C C . ASP A 1 94 ? -21.763 13.660 18.540 1.00 37.59 94 ASP A C 1
ATOM 763 O O . ASP A 1 94 ? -21.418 12.492 18.730 1.00 37.59 94 ASP A O 1
ATOM 767 N N . GLY A 1 95 ? -22.413 14.379 19.460 1.00 39.41 95 GLY A N 1
ATOM 768 C CA . GLY A 1 95 ? -22.576 14.041 20.868 1.00 39.41 95 GLY A CA 1
ATOM 769 C C . GLY A 1 95 ? -23.247 12.698 21.163 1.00 39.41 95 GLY A C 1
ATOM 770 O O . GLY A 1 95 ? -24.376 12.424 20.767 1.00 39.41 95 GLY A O 1
ATOM 771 N N . GLY A 1 96 ? -22.569 11.908 21.992 1.00 34.16 96 GLY A N 1
ATOM 772 C CA . GLY A 1 96 ? -23.090 10.686 22.593 1.00 34.16 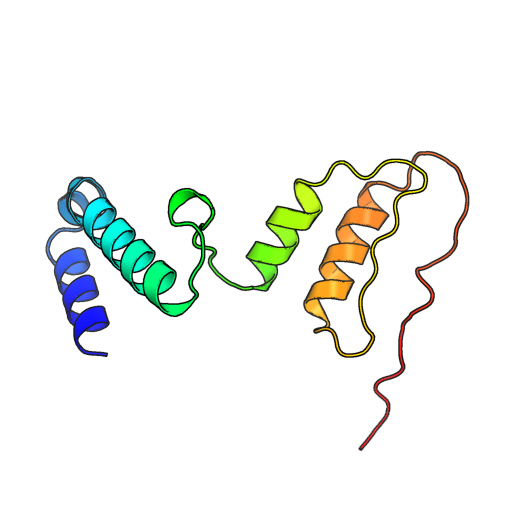96 GLY A CA 1
ATOM 773 C C . GLY A 1 96 ? -21.994 10.007 23.400 1.00 34.16 96 GLY A C 1
ATOM 774 O O . GLY A 1 96 ? -21.298 9.137 22.890 1.00 34.16 96 GLY A O 1
ATOM 775 N N . GLY A 1 97 ? -21.789 10.464 24.637 1.00 43.09 97 GLY A N 1
ATOM 776 C CA . GLY A 1 97 ? -20.637 10.115 25.465 1.00 43.09 97 GLY A CA 1
ATOM 777 C C . GLY A 1 97 ? -20.325 8.619 25.549 1.00 43.09 97 GLY A C 1
ATOM 778 O O . GLY A 1 97 ? -21.135 7.830 26.031 1.00 43.09 97 GLY A O 1
ATOM 779 N N . ARG A 1 98 ? -19.095 8.259 25.177 1.00 39.06 98 ARG A N 1
ATOM 780 C CA . ARG A 1 98 ? -18.366 7.096 25.693 1.00 39.06 98 ARG A CA 1
ATOM 781 C C . ARG A 1 98 ? -16.912 7.528 25.894 1.00 39.06 98 ARG A C 1
ATOM 783 O O . ARG A 1 98 ? -16.325 8.147 25.015 1.00 39.06 98 ARG A O 1
ATOM 790 N N . GLY A 1 99 ? -16.403 7.309 27.107 1.00 39.66 99 GLY A N 1
ATOM 791 C CA . GLY A 1 99 ? -15.062 7.711 27.535 1.00 39.66 99 GLY A CA 1
ATOM 792 C C . GLY A 1 99 ? -13.938 7.014 26.755 1.00 39.66 99 GLY A C 1
ATOM 793 O O . GLY A 1 99 ? -14.224 6.184 25.891 1.00 39.66 99 GLY A O 1
ATOM 794 N N . PRO A 1 100 ? -12.666 7.343 27.055 1.00 40.97 100 PRO A N 1
ATOM 795 C CA . PRO A 1 100 ? -11.508 6.821 26.331 1.00 40.97 100 PRO A CA 1
ATOM 796 C C . PRO A 1 100 ? -11.575 5.295 26.245 1.00 40.97 100 PRO A C 1
ATOM 798 O O . PRO A 1 100 ? -11.852 4.644 27.254 1.00 40.97 100 PRO A O 1
ATOM 801 N N . LEU A 1 101 ? -11.343 4.758 25.041 1.00 52.44 101 LEU A N 1
ATOM 802 C CA . LEU A 1 101 ? -11.352 3.329 24.724 1.00 52.44 101 LEU A CA 1
ATOM 803 C C . LEU A 1 101 ? -10.563 2.566 25.798 1.00 52.44 101 LEU A C 1
ATOM 805 O O . LEU A 1 101 ? -9.336 2.639 25.894 1.00 52.44 101 LEU A O 1
ATOM 809 N N . GLN A 1 102 ? -11.300 1.905 26.687 1.00 43.53 102 GLN A N 1
ATOM 810 C CA . GLN A 1 102 ? -10.763 1.287 27.888 1.00 43.53 102 GLN A CA 1
ATOM 811 C C . GLN A 1 102 ? -10.160 -0.062 27.495 1.00 43.53 102 GLN A C 1
ATOM 813 O O . GLN A 1 102 ? -10.821 -1.090 27.526 1.00 43.53 102 GLN A O 1
ATOM 818 N N . GLY A 1 103 ? -8.904 -0.022 27.055 1.00 42.81 103 GLY A N 1
ATOM 819 C CA . GLY A 1 103 ? -8.171 -1.190 26.567 1.00 42.81 103 GLY A CA 1
ATOM 820 C C . GLY A 1 103 ? -6.663 -0.968 26.500 1.00 42.81 103 GLY A C 1
ATOM 821 O O . GLY A 1 103 ? -5.985 -1.561 25.672 1.00 42.81 103 GLY A O 1
ATOM 822 N N . ARG A 1 104 ? -6.096 -0.105 27.354 1.00 48.28 104 ARG A N 1
ATOM 823 C CA . ARG A 1 104 ? -4.643 -0.110 27.576 1.00 48.28 104 ARG A CA 1
ATOM 824 C C . ARG A 1 104 ? -4.307 -1.300 28.465 1.00 48.28 104 ARG A C 1
ATOM 826 O O . ARG A 1 104 ? -4.172 -1.153 29.678 1.00 48.28 104 ARG A O 1
ATOM 833 N N . GLY A 1 105 ? -4.193 -2.478 27.857 1.00 41.09 105 GLY A N 1
ATOM 834 C CA . GLY A 1 105 ? -3.475 -3.591 28.457 1.00 41.09 105 GLY A CA 1
ATOM 835 C C . GLY A 1 105 ? -2.075 -3.103 28.817 1.00 41.09 105 GLY A C 1
ATOM 836 O O . GLY A 1 105 ? -1.288 -2.717 27.954 1.00 41.09 105 GLY A O 1
ATOM 837 N N . SER A 1 106 ? -1.787 -3.035 30.112 1.00 37.91 106 SER A N 1
ATOM 838 C CA . SER A 1 106 ? -0.458 -2.739 30.620 1.00 37.91 106 SER A CA 1
ATOM 839 C C . SER A 1 106 ? 0.497 -3.827 30.134 1.00 37.91 106 SER A C 1
ATOM 841 O O . SER A 1 106 ? 0.534 -4.916 30.707 1.00 37.91 106 SER A O 1
ATOM 843 N N . ALA A 1 107 ? 1.294 -3.536 29.107 1.00 39.00 107 ALA A N 1
ATOM 844 C CA . ALA A 1 107 ? 2.522 -4.270 28.839 1.00 39.00 107 ALA A CA 1
ATOM 845 C C . ALA A 1 107 ? 3.532 -3.926 29.949 1.00 39.00 107 ALA A C 1
ATOM 847 O O . ALA A 1 107 ? 4.440 -3.115 29.780 1.00 39.00 107 ALA A O 1
ATOM 848 N N . GLY A 1 108 ? 3.293 -4.484 31.135 1.00 33.44 108 GLY A N 1
ATOM 849 C CA . GLY A 1 108 ? 4.228 -4.525 32.242 1.00 33.44 108 GLY A CA 1
ATOM 850 C C . GLY A 1 108 ? 4.959 -5.860 32.223 1.00 33.44 108 GLY A C 1
ATOM 851 O O . GLY A 1 108 ? 4.344 -6.883 32.487 1.00 33.44 108 GLY A O 1
ATOM 852 N N . GLY A 1 109 ? 6.256 -5.802 31.914 1.00 35.19 109 GLY A N 1
ATOM 853 C CA . GLY A 1 109 ? 7.311 -6.679 32.430 1.00 35.19 109 GLY A CA 1
ATOM 854 C C . GLY A 1 109 ? 7.200 -8.192 32.219 1.00 35.19 109 GLY A C 1
ATOM 855 O O . GLY A 1 109 ? 6.504 -8.875 32.963 1.00 35.19 109 GLY A O 1
ATOM 856 N N . ALA A 1 110 ? 8.054 -8.711 31.336 1.00 31.42 110 ALA A N 1
ATOM 857 C CA . ALA A 1 110 ? 8.983 -9.806 31.634 1.00 31.42 110 ALA A CA 1
ATOM 858 C C . ALA A 1 110 ? 10.146 -9.763 30.634 1.00 31.42 110 ALA A C 1
ATOM 860 O O . ALA A 1 110 ? 9.861 -9.613 29.425 1.00 31.42 110 ALA A O 1
#

pLDDT: mean 78.28, std 18.94, range [31.42, 97.0]

Secondary structure (DSSP, 8-state):
-HHHHHHHHHHHH-HHHIIIIIHHHHHHHHHHHHHHHHT--STT----SSHHHHHHHHHHH--PPTT------TTS-HHHHHHHHHHHHTTTTS-----S-S--------